Protein AF-A0A2J8A4E9-F1 (afdb_monomer_lite)

Organism: NCBI:txid47790

Radius of gyration: 22.91 Å; chains: 1; bounding box: 46×58×53 Å

Secondary structure (DSSP, 8-state):
---TT--SSSS-S--PPPPHHHHHHHHHHHHHHHHTT-SPPHHHHHHHHHHHHHHHHHHHHHHHHHHHHTT--GGGEEEEEEE-HHHHHT-PPPPS-THHHHHHHHHHH--SSPPP-GGGGTSSS-TTTSS-EEEEEEE---S---------

InterPro domains:
  IPR043519 Nucleotidyltransferase superfamily [G3DSA:3.30.460.10] (41-145)
  IPR043519 Nucleotidyltransferase superfamily [SSF81301] (12-95)
  IPR048840 Poly(A) polymerase, nucleotidyltransferase domain [PF20750] (12-98)

pLDDT: mean 72.86, std 18.85, range [30.84, 98.25]

Foldseek 3Di:
DDDPPVCPPPDDPDDDDDDPVSVVVVVVVVVVCVVVQFADDPVLVVLVVLLVVLVLVVLLVVQLVVCVVVVHHSVQKDKDKDWDDCVVVNRHGHDDDPVQVVLSVVSVVPDDPDDDPVVVCVPPDDPDVVIDMDMDMDGDDPDDDDDDDDDD

Structure (mmCIF, N/CA/C/O backbone):
data_AF-A0A2J8A4E9-F1
#
_entry.id   AF-A0A2J8A4E9-F1
#
loop_
_atom_site.group_PDB
_atom_site.id
_atom_site.type_symbol
_atom_site.label_atom_id
_atom_site.label_alt_id
_atom_site.label_comp_id
_atom_site.label_asym_id
_atom_site.label_entity_id
_atom_site.label_seq_id
_atom_site.pdbx_PDB_ins_code
_atom_site.Cartn_x
_atom_site.Cartn_y
_atom_site.Cartn_z
_atom_site.occupancy
_atom_site.B_iso_or_equiv
_atom_site.auth_seq_id
_atom_site.auth_comp_id
_atom_site.auth_asym_id
_atom_site.auth_atom_id
_atom_site.pdbx_PDB_model_num
ATOM 1 N N . MET A 1 1 ? 20.194 37.200 9.119 1.00 43.19 1 MET A N 1
ATOM 2 C CA . MET A 1 1 ? 19.103 36.856 8.187 1.00 43.19 1 MET A CA 1
ATOM 3 C C . MET A 1 1 ? 19.736 36.050 7.071 1.00 43.19 1 MET A C 1
ATOM 5 O O . MET A 1 1 ? 20.505 36.628 6.317 1.00 43.19 1 MET 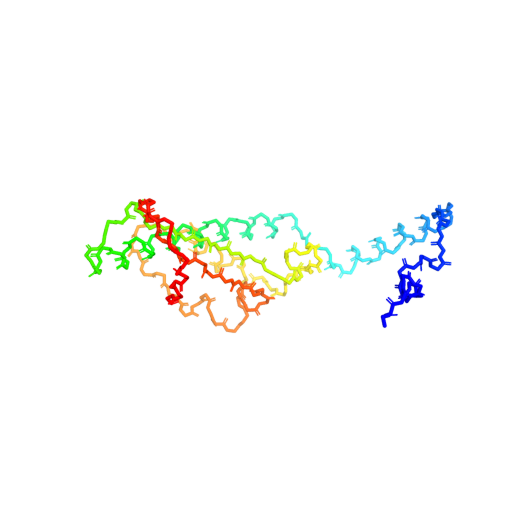A O 1
ATOM 9 N N . ALA A 1 2 ? 19.542 34.730 7.059 1.00 46.81 2 ALA A N 1
ATOM 10 C CA . ALA A 1 2 ? 20.042 33.885 5.976 1.00 46.81 2 ALA A CA 1
ATOM 11 C C . ALA A 1 2 ? 19.300 34.283 4.691 1.00 46.81 2 ALA A C 1
ATOM 13 O O . ALA A 1 2 ? 18.068 34.298 4.674 1.00 46.81 2 ALA A O 1
ATOM 14 N N . GLY A 1 3 ? 20.046 34.741 3.686 1.00 52.41 3 GLY A N 1
ATOM 15 C CA . GLY A 1 3 ? 19.497 35.107 2.384 1.00 52.41 3 GLY A CA 1
ATOM 16 C C . GLY A 1 3 ? 18.996 33.866 1.653 1.00 52.41 3 GLY A C 1
ATOM 17 O O . GLY A 1 3 ? 19.421 32.753 1.946 1.00 52.41 3 GLY A O 1
ATOM 18 N N . ALA A 1 4 ? 18.114 34.061 0.677 1.00 57.19 4 ALA A N 1
ATOM 19 C CA . ALA A 1 4 ? 17.533 33.008 -0.158 1.00 57.19 4 ALA A CA 1
ATOM 20 C C . ALA A 1 4 ? 18.553 32.245 -1.043 1.00 57.19 4 ALA A C 1
ATOM 22 O O . ALA A 1 4 ? 18.145 31.542 -1.957 1.00 57.19 4 ALA A O 1
ATOM 23 N N . ASP A 1 5 ? 19.854 32.362 -0.766 1.00 55.25 5 ASP A N 1
ATOM 24 C CA . ASP A 1 5 ? 20.959 31.757 -1.513 1.00 55.25 5 ASP A CA 1
ATOM 25 C C . ASP A 1 5 ? 21.568 30.520 -0.825 1.00 55.25 5 ASP A C 1
ATOM 27 O O . ASP A 1 5 ? 22.490 29.915 -1.367 1.00 55.25 5 ASP A O 1
ATOM 31 N N . ASP A 1 6 ? 21.002 30.040 0.290 1.00 54.88 6 ASP A N 1
ATOM 32 C CA . ASP A 1 6 ? 21.292 28.695 0.834 1.00 54.88 6 ASP A CA 1
ATOM 33 C C . ASP A 1 6 ? 20.598 27.567 0.018 1.00 54.88 6 ASP A C 1
ATOM 35 O O . ASP A 1 6 ? 20.227 26.511 0.530 1.00 54.88 6 ASP A O 1
ATOM 39 N N . ILE A 1 7 ? 20.430 27.769 -1.297 1.00 58.75 7 ILE A N 1
ATOM 40 C CA . ILE A 1 7 ? 19.836 26.834 -2.275 1.00 58.75 7 ILE A CA 1
ATOM 41 C C . ILE A 1 7 ? 20.956 26.121 -3.060 1.00 58.75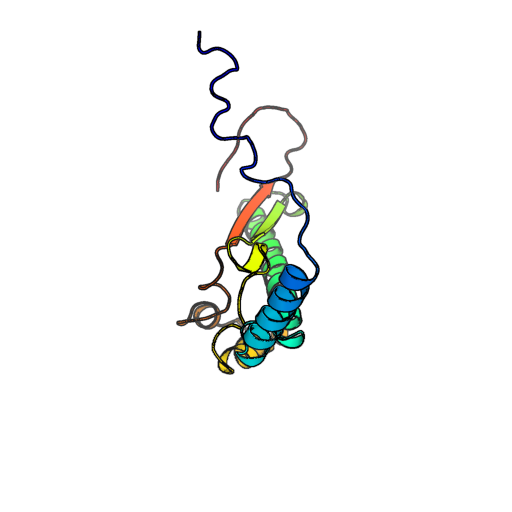 7 ILE A C 1
ATOM 43 O O . ILE A 1 7 ? 20.927 25.981 -4.283 1.00 58.75 7 ILE A O 1
ATOM 47 N N . TYR A 1 8 ? 21.989 25.648 -2.367 1.00 55.72 8 TYR A N 1
ATOM 48 C CA . TYR A 1 8 ? 22.973 24.742 -2.979 1.00 55.72 8 TYR A CA 1
ATOM 49 C C . TYR A 1 8 ? 22.566 23.263 -2.863 1.00 55.72 8 TYR A C 1
ATOM 51 O O . TYR A 1 8 ? 23.144 22.422 -3.540 1.00 55.72 8 TYR A O 1
ATOM 59 N N . LEU A 1 9 ? 21.523 22.951 -2.083 1.00 63.06 9 LEU A N 1
ATOM 60 C CA . LEU A 1 9 ? 21.007 21.589 -1.863 1.00 63.06 9 LEU A CA 1
ATOM 61 C C . LEU A 1 9 ? 19.796 21.200 -2.735 1.00 63.06 9 LEU A C 1
ATOM 63 O O . LEU A 1 9 ? 19.338 20.067 -2.643 1.00 63.06 9 LEU A O 1
ATOM 67 N N . LEU A 1 10 ? 19.263 22.107 -3.565 1.00 74.62 10 LEU A N 1
ATOM 68 C CA . LEU A 1 10 ? 18.001 21.888 -4.300 1.00 74.62 10 LEU A CA 1
ATOM 69 C C . LEU A 1 10 ? 18.113 21.997 -5.829 1.00 74.62 10 LEU A C 1
ATOM 71 O O . LEU A 1 10 ? 17.113 21.795 -6.515 1.00 74.62 10 LEU A O 1
ATOM 75 N N . ARG A 1 11 ? 19.287 22.323 -6.386 1.00 83.06 11 ARG A N 1
ATOM 76 C CA . ARG A 1 11 ? 19.454 22.357 -7.847 1.00 83.06 11 ARG A CA 1
ATOM 77 C C . ARG A 1 11 ? 19.785 20.959 -8.380 1.00 83.06 11 ARG A C 1
ATOM 79 O O . ARG A 1 11 ? 20.675 20.319 -7.818 1.00 83.06 11 ARG A O 1
ATOM 86 N N . PRO A 1 12 ? 19.107 20.482 -9.441 1.00 85.94 12 PRO A N 1
ATOM 87 C CA . PRO A 1 12 ? 19.456 19.219 -10.078 1.00 85.94 12 PRO A CA 1
ATOM 88 C C . PRO A 1 12 ? 20.913 19.232 -10.546 1.00 85.94 12 PRO A C 1
ATOM 90 O O . PRO A 1 12 ? 21.380 20.215 -11.118 1.00 85.94 12 PRO A O 1
ATOM 93 N N . LEU A 1 13 ? 21.632 18.129 -10.327 1.00 87.56 13 LEU A N 1
ATOM 94 C CA . LEU A 1 13 ? 22.984 17.962 -10.868 1.00 87.56 13 LEU A CA 1
ATOM 95 C C . LEU A 1 13 ? 22.960 17.873 -12.403 1.00 87.56 13 LEU A C 1
ATOM 97 O O . LEU A 1 13 ? 23.907 18.284 -13.068 1.00 87.56 13 LEU A O 1
ATOM 101 N N . ASN A 1 14 ? 21.881 17.314 -12.951 1.00 89.00 14 ASN A N 1
ATOM 102 C CA . ASN A 1 14 ? 21.678 17.111 -14.374 1.00 89.00 14 ASN A CA 1
ATOM 103 C C . ASN A 1 14 ? 20.171 17.101 -14.683 1.00 89.00 14 ASN A C 1
ATOM 105 O O . ASN A 1 14 ? 19.401 16.458 -13.972 1.00 89.00 14 ASN A O 1
ATOM 109 N N . GLU A 1 15 ? 19.771 17.807 -15.740 1.00 93.00 15 GLU A N 1
ATOM 110 C CA . GLU A 1 15 ? 18.385 17.902 -16.224 1.00 93.00 15 GLU A CA 1
ATOM 111 C C . GLU A 1 15 ? 18.187 17.217 -17.592 1.00 93.00 15 GLU A C 1
ATOM 113 O O . GLU A 1 15 ? 17.108 17.282 -18.181 1.00 93.00 15 GLU A O 1
ATOM 118 N N . HIS A 1 16 ? 19.219 16.557 -18.128 1.00 96.06 16 HIS A N 1
ATOM 119 C CA . HIS A 1 16 ? 19.130 15.825 -19.386 1.00 96.06 16 HIS A CA 1
ATOM 120 C C . HIS A 1 16 ? 18.167 14.638 -19.278 1.00 96.06 16 HIS A C 1
ATOM 122 O O . HIS A 1 16 ? 18.188 13.863 -18.323 1.00 96.06 16 HIS A O 1
ATOM 128 N N . ALA A 1 17 ? 17.340 14.476 -20.309 1.00 95.75 17 ALA A N 1
ATOM 129 C CA . ALA A 1 17 ? 16.471 13.318 -20.455 1.00 95.75 17 ALA A CA 1
ATOM 130 C C . ALA A 1 17 ? 17.287 12.036 -20.731 1.00 95.75 17 ALA A C 1
ATOM 132 O O . ALA A 1 17 ? 18.362 12.121 -21.334 1.00 95.75 17 ALA A O 1
ATOM 133 N N . PRO A 1 18 ? 16.770 10.847 -20.360 1.00 96.69 18 PRO A N 1
ATOM 134 C CA . PRO A 1 18 ? 17.446 9.581 -20.627 1.00 96.69 18 PRO A CA 1
ATOM 135 C C . PRO A 1 18 ? 17.617 9.342 -22.131 1.00 96.69 18 PRO A C 1
ATOM 137 O O . PRO A 1 18 ? 16.686 9.534 -22.926 1.00 96.69 18 PRO A O 1
ATOM 140 N N . THR A 1 19 ? 18.806 8.883 -22.513 1.00 97.75 19 THR A N 1
ATOM 141 C CA . THR A 1 19 ? 19.164 8.537 -23.890 1.00 97.75 19 THR A CA 1
ATOM 142 C C . THR A 1 19 ? 18.501 7.228 -24.334 1.00 97.75 19 THR A C 1
ATOM 144 O O . THR A 1 19 ? 17.864 6.520 -23.551 1.00 97.75 19 THR A O 1
ATOM 147 N N . ALA A 1 20 ? 18.632 6.883 -25.619 1.00 97.94 20 ALA A N 1
ATOM 148 C CA . ALA A 1 20 ? 18.174 5.585 -26.120 1.00 97.94 20 ALA A CA 1
ATOM 149 C C . ALA A 1 20 ? 18.900 4.413 -25.433 1.00 97.94 20 ALA A C 1
ATOM 151 O O . ALA A 1 20 ? 18.281 3.388 -25.157 1.00 97.94 20 ALA A O 1
ATOM 152 N N . GLU A 1 21 ? 20.179 4.597 -25.106 1.00 98.00 21 GLU A N 1
ATOM 153 C CA . GLU A 1 21 ? 20.994 3.591 -24.431 1.00 98.00 21 GLU A CA 1
ATOM 154 C C . GLU A 1 21 ? 20.592 3.416 -22.960 1.00 98.00 21 GLU A C 1
ATOM 156 O O . GLU A 1 21 ? 20.437 2.288 -22.498 1.00 98.00 21 GLU A O 1
ATOM 161 N N . ASP A 1 22 ? 20.305 4.509 -22.242 1.00 97.75 22 ASP A N 1
ATOM 162 C CA . ASP A 1 22 ? 19.805 4.439 -20.857 1.00 97.75 22 ASP A CA 1
ATOM 163 C C . ASP A 1 22 ? 18.486 3.662 -20.772 1.00 97.75 22 ASP A C 1
ATOM 165 O O . ASP A 1 22 ? 18.263 2.874 -19.849 1.00 97.75 22 ASP A O 1
ATOM 169 N N . LYS A 1 23 ? 17.608 3.855 -21.765 1.00 98.12 23 LYS A N 1
ATOM 170 C CA . LYS A 1 23 ? 16.341 3.121 -21.875 1.00 98.12 23 LYS A CA 1
ATOM 171 C C . LYS A 1 23 ? 16.570 1.636 -22.146 1.00 98.12 23 LYS A C 1
ATOM 173 O O . LYS A 1 23 ? 15.884 0.815 -21.544 1.00 98.12 23 LYS A O 1
ATOM 178 N N . ARG A 1 24 ? 17.538 1.294 -23.007 1.00 98.25 24 ARG A N 1
ATOM 179 C CA . ARG A 1 24 ? 17.930 -0.098 -23.276 1.00 98.25 24 ARG A CA 1
ATOM 180 C C . ARG A 1 24 ? 18.426 -0.781 -21.999 1.00 98.25 24 ARG A C 1
ATOM 182 O O . ARG A 1 24 ? 17.899 -1.825 -21.634 1.00 98.25 24 ARG A O 1
ATOM 189 N N . HIS A 1 25 ? 19.350 -0.153 -21.273 1.00 98.19 25 HIS A N 1
ATOM 190 C CA . HIS A 1 25 ? 19.859 -0.686 -20.006 1.00 98.19 25 HIS A CA 1
ATOM 191 C C . HIS A 1 25 ? 18.781 -0.792 -18.922 1.00 98.19 25 HIS A C 1
ATOM 193 O O . HIS A 1 25 ? 18.780 -1.745 -18.147 1.00 98.19 25 HIS A O 1
ATOM 199 N N . SER A 1 26 ? 17.844 0.158 -18.869 1.00 97.94 26 SER A N 1
ATOM 200 C CA . SER A 1 26 ? 16.722 0.096 -17.925 1.00 97.94 26 SER A CA 1
ATOM 201 C C . SER A 1 26 ? 15.824 -1.117 -18.190 1.00 97.94 26 SER A C 1
ATOM 203 O O . SER A 1 26 ? 15.400 -1.774 -17.243 1.00 97.94 26 SER A O 1
ATOM 205 N N . ALA A 1 27 ? 15.573 -1.444 -19.462 1.00 97.94 27 ALA A N 1
ATOM 206 C CA . ALA A 1 27 ? 14.798 -2.625 -19.835 1.00 97.94 27 ALA A CA 1
ATOM 207 C C . ALA A 1 27 ? 15.530 -3.934 -19.486 1.00 97.94 27 ALA A C 1
ATOM 209 O O . ALA A 1 27 ? 14.917 -4.852 -18.950 1.00 97.94 27 ALA A O 1
ATOM 210 N N . GLU A 1 28 ? 16.844 -4.001 -19.721 1.00 98.12 28 GLU A N 1
ATOM 211 C CA . GLU A 1 28 ? 17.672 -5.161 -19.349 1.00 98.12 28 GLU A CA 1
ATOM 212 C C . GLU A 1 28 ? 17.708 -5.378 -17.834 1.00 98.12 28 GLU A C 1
ATOM 214 O O . GLU A 1 28 ? 17.597 -6.508 -17.359 1.00 98.12 28 GLU A O 1
ATOM 219 N N . LEU A 1 29 ? 17.805 -4.295 -17.057 1.00 97.62 29 LEU A N 1
ATOM 220 C CA . LEU A 1 29 ? 17.704 -4.367 -15.604 1.00 97.62 29 LEU A CA 1
ATOM 221 C C . LEU A 1 29 ? 16.345 -4.929 -15.173 1.00 97.62 29 LEU A C 1
ATOM 223 O O . LEU A 1 29 ? 16.298 -5.811 -14.319 1.00 97.62 29 LEU A O 1
ATOM 227 N N . GLU A 1 30 ? 15.247 -4.444 -15.756 1.00 95.94 30 GLU A N 1
ATOM 228 C CA . GLU A 1 30 ? 13.907 -4.946 -15.442 1.00 95.94 30 GLU A CA 1
ATOM 229 C C . GLU A 1 30 ? 13.777 -6.449 -15.736 1.00 95.94 30 GLU A C 1
ATOM 231 O O . GLU A 1 30 ? 13.237 -7.189 -14.912 1.00 95.94 30 GLU A O 1
ATOM 236 N N . GLU A 1 31 ? 14.320 -6.919 -16.861 1.00 96.81 31 GLU A N 1
ATOM 237 C CA . GLU A 1 31 ? 14.335 -8.341 -17.216 1.00 96.81 31 GLU A CA 1
ATOM 238 C C . GLU A 1 31 ? 15.082 -9.179 -16.170 1.00 96.81 31 GLU A C 1
ATOM 240 O O . GLU A 1 31 ? 14.554 -10.185 -15.692 1.00 96.81 31 GLU A O 1
ATOM 245 N N . VAL A 1 32 ? 16.263 -8.729 -15.735 1.00 96.81 32 VAL A N 1
ATOM 246 C CA . VAL A 1 32 ? 17.036 -9.401 -14.680 1.00 96.81 32 VAL A CA 1
ATOM 247 C C . VAL A 1 32 ? 16.262 -9.431 -13.361 1.00 96.81 32 VAL A C 1
ATOM 249 O O . VAL A 1 32 ? 16.202 -10.473 -12.711 1.00 96.81 32 VAL A O 1
ATOM 252 N N . LEU A 1 33 ? 15.643 -8.320 -12.955 1.00 93.25 33 LEU A N 1
ATOM 253 C CA . LEU A 1 33 ? 14.863 -8.252 -11.715 1.00 93.25 33 LEU A CA 1
ATOM 254 C C . LEU A 1 33 ? 13.657 -9.206 -11.745 1.00 93.25 33 LEU A C 1
ATOM 256 O O . LEU A 1 33 ? 13.363 -9.857 -10.742 1.00 93.25 33 LEU A O 1
ATOM 260 N N . ARG A 1 34 ? 12.981 -9.332 -12.895 1.00 90.62 34 ARG A N 1
ATOM 261 C CA . ARG A 1 34 ? 11.890 -10.302 -13.090 1.00 90.62 34 ARG A CA 1
ATOM 262 C C . ARG A 1 34 ? 12.391 -11.740 -13.066 1.00 90.62 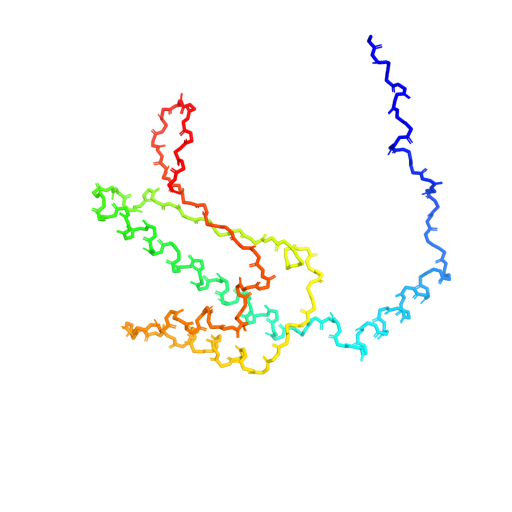34 ARG A C 1
ATOM 264 O O . ARG A 1 34 ? 11.773 -12.567 -12.410 1.00 90.62 34 ARG A O 1
ATOM 271 N N . ALA A 1 35 ? 13.518 -12.025 -13.715 1.00 92.56 35 ALA A N 1
ATOM 272 C CA . ALA A 1 35 ? 14.120 -13.358 -13.730 1.00 92.56 35 ALA A CA 1
ATOM 273 C C . ALA A 1 35 ? 14.603 -13.831 -12.345 1.00 92.56 35 ALA A C 1
ATOM 275 O O . ALA A 1 35 ? 14.770 -15.028 -12.136 1.00 92.56 35 ALA A O 1
ATOM 276 N N . ASN A 1 36 ? 14.831 -12.904 -11.409 1.00 90.62 36 ASN A N 1
ATOM 277 C CA . ASN A 1 36 ? 15.203 -13.192 -10.021 1.00 90.62 36 ASN A CA 1
ATOM 278 C C . ASN A 1 36 ? 14.003 -13.168 -9.054 1.00 90.62 36 ASN A C 1
ATOM 280 O O . ASN A 1 36 ? 14.212 -13.081 -7.845 1.00 90.62 36 ASN A O 1
ATOM 284 N N . ASP A 1 37 ? 12.765 -13.200 -9.564 1.00 86.38 37 ASP A N 1
ATOM 285 C CA . ASP A 1 37 ? 11.536 -13.190 -8.761 1.00 86.38 37 ASP A CA 1
ATOM 286 C C . ASP A 1 37 ? 11.501 -12.040 -7.736 1.00 86.38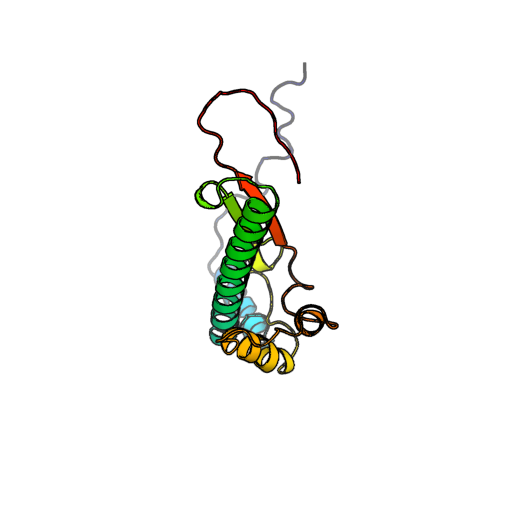 37 ASP A C 1
ATOM 288 O O . ASP A 1 37 ? 11.097 -12.210 -6.591 1.00 86.38 37 ASP A O 1
ATOM 292 N N . LEU A 1 38 ? 11.955 -10.842 -8.123 1.00 86.75 38 LEU A N 1
ATOM 293 C CA . LEU A 1 38 ? 11.919 -9.664 -7.241 1.00 86.75 38 LEU A CA 1
ATOM 294 C C . LEU A 1 38 ? 10.625 -8.858 -7.369 1.00 86.75 38 LEU A C 1
ATOM 296 O O . LEU A 1 38 ? 10.350 -8.002 -6.530 1.00 86.75 38 LEU A O 1
ATOM 300 N N . TYR A 1 39 ? 9.822 -9.144 -8.392 1.00 86.62 39 TYR A N 1
ATOM 301 C CA . TYR A 1 39 ? 8.481 -8.597 -8.534 1.00 86.62 39 TYR A CA 1
ATOM 302 C C . TYR A 1 39 ? 7.464 -9.564 -7.963 1.00 86.62 39 TYR A C 1
ATOM 304 O O . TYR A 1 39 ? 7.512 -10.767 -8.202 1.00 86.62 39 TYR A O 1
ATOM 312 N N . GLU A 1 40 ? 6.512 -9.013 -7.230 1.00 84.31 40 GLU A N 1
ATOM 313 C CA . GLU A 1 40 ? 5.394 -9.795 -6.752 1.00 84.31 40 GLU A CA 1
ATOM 314 C C . GLU A 1 40 ? 4.507 -10.303 -7.903 1.00 84.31 40 GLU A C 1
ATOM 316 O O . GLU A 1 40 ? 4.288 -9.603 -8.897 1.00 84.31 40 GLU A O 1
ATOM 321 N N . SER A 1 41 ? 3.956 -11.510 -7.739 1.00 84.44 41 SER A N 1
ATOM 322 C CA . SER A 1 41 ? 2.894 -12.028 -8.597 1.00 84.44 41 SER A CA 1
ATOM 323 C C . SER A 1 41 ? 1.571 -11.263 -8.413 1.00 84.44 41 SER A C 1
ATOM 325 O O . SER A 1 41 ? 1.280 -10.706 -7.353 1.00 84.44 41 SER A O 1
ATOM 327 N N . LEU A 1 42 ? 0.728 -11.260 -9.451 1.00 85.00 42 LEU A N 1
ATOM 328 C CA . LEU A 1 42 ? -0.606 -10.656 -9.371 1.00 85.00 42 LEU A CA 1
ATOM 329 C C . LEU A 1 42 ? -1.489 -11.355 -8.325 1.00 85.00 42 LEU A C 1
ATOM 331 O O . LEU A 1 42 ? -2.222 -10.687 -7.601 1.00 85.00 42 LEU A O 1
ATOM 335 N N . ASP A 1 43 ? -1.401 -12.680 -8.225 1.00 82.50 43 ASP A N 1
ATOM 336 C CA . ASP A 1 43 ? -2.213 -13.463 -7.291 1.00 82.50 43 ASP A CA 1
ATOM 337 C C . ASP A 1 43 ? -1.870 -13.130 -5.834 1.00 82.50 43 ASP A C 1
ATOM 339 O O . ASP A 1 43 ? -2.771 -12.922 -5.018 1.00 82.50 43 ASP A O 1
ATOM 343 N N . ASP A 1 44 ? -0.580 -12.997 -5.512 1.00 78.50 44 ASP A N 1
ATOM 344 C CA . ASP A 1 44 ? -0.144 -12.592 -4.172 1.00 78.50 44 ASP A CA 1
ATOM 345 C C . ASP A 1 44 ? -0.557 -11.143 -3.860 1.00 78.50 44 ASP A C 1
ATOM 347 O O . ASP A 1 44 ? -0.965 -10.836 -2.731 1.00 78.50 44 ASP A O 1
ATOM 351 N N . ALA A 1 45 ? -0.522 -10.259 -4.866 1.00 82.00 45 ALA A N 1
ATOM 352 C CA . ALA A 1 45 ? -0.968 -8.880 -4.722 1.00 82.00 45 ALA A CA 1
ATOM 353 C C . ALA A 1 45 ? -2.466 -8.809 -4.384 1.00 82.00 45 ALA A C 1
ATOM 355 O O . ALA A 1 45 ? -2.838 -8.151 -3.408 1.00 82.00 45 ALA A O 1
ATOM 356 N N . LEU A 1 46 ? -3.303 -9.543 -5.126 1.00 84.31 46 LEU A N 1
ATOM 357 C CA . LEU A 1 46 ? -4.749 -9.628 -4.899 1.00 84.31 46 LEU A CA 1
ATOM 358 C C . LEU A 1 46 ? -5.078 -10.252 -3.539 1.00 84.31 46 LEU A C 1
ATOM 360 O O . LEU A 1 46 ? -5.860 -9.691 -2.771 1.00 84.31 46 LEU A O 1
ATOM 364 N N . LEU A 1 47 ? -4.427 -11.367 -3.193 1.00 79.94 47 LEU A N 1
ATOM 365 C CA . LEU A 1 47 ? -4.605 -12.019 -1.896 1.00 79.94 47 LEU A CA 1
ATOM 366 C C . LEU A 1 47 ? -4.333 -11.051 -0.743 1.00 79.94 47 LEU A C 1
ATOM 368 O O . LEU A 1 47 ? -5.026 -11.052 0.278 1.00 79.94 47 LEU A O 1
ATOM 372 N N . ARG A 1 48 ? -3.311 -10.210 -0.891 1.00 79.25 48 ARG A N 1
ATOM 373 C CA . ARG A 1 48 ? -2.978 -9.219 0.122 1.00 79.25 48 ARG A CA 1
ATOM 374 C C . ARG A 1 48 ? -4.033 -8.128 0.242 1.00 79.25 48 ARG A C 1
ATOM 376 O O . ARG A 1 48 ? -4.356 -7.731 1.363 1.00 79.25 48 ARG A O 1
ATOM 383 N N . GLU A 1 49 ? -4.534 -7.623 -0.879 1.00 83.88 49 GLU A N 1
ATOM 384 C CA . GLU A 1 49 ? -5.608 -6.629 -0.880 1.00 83.88 49 GLU A CA 1
ATOM 385 C C . GLU A 1 49 ? -6.854 -7.171 -0.173 1.00 83.88 49 GLU A C 1
ATOM 387 O O . GLU A 1 49 ? -7.414 -6.489 0.690 1.00 83.88 49 GLU A O 1
ATOM 392 N N . ASP A 1 50 ? -7.206 -8.431 -0.428 1.00 82.38 50 ASP A N 1
ATOM 393 C CA . ASP A 1 50 ? -8.309 -9.118 0.244 1.00 82.38 50 ASP A CA 1
ATOM 394 C C . ASP A 1 50 ? -8.090 -9.222 1.762 1.00 82.38 50 ASP A C 1
ATOM 396 O O . ASP A 1 50 ? -8.973 -8.888 2.564 1.00 82.38 50 ASP A O 1
ATOM 400 N N . VAL A 1 51 ? -6.890 -9.630 2.190 1.00 80.12 51 VAL A N 1
ATOM 401 C CA . VAL A 1 51 ? -6.532 -9.723 3.616 1.00 80.12 51 VAL A CA 1
ATOM 402 C C . VAL A 1 51 ? -6.578 -8.354 4.296 1.00 80.12 51 VAL A C 1
ATOM 404 O O . VAL A 1 51 ? -7.094 -8.240 5.411 1.00 80.12 51 VAL A O 1
ATOM 407 N N . LEU A 1 52 ? -6.083 -7.300 3.642 1.00 82.50 52 LEU A N 1
ATOM 408 C CA . LEU A 1 52 ? -6.157 -5.931 4.157 1.00 82.50 52 LEU A CA 1
ATOM 409 C C . LEU A 1 52 ? -7.599 -5.428 4.249 1.00 82.50 52 LEU A C 1
ATOM 411 O O . LEU A 1 52 ? -7.947 -4.772 5.234 1.00 82.50 52 LEU A O 1
ATOM 415 N N . GLY A 1 53 ? -8.444 -5.758 3.272 1.00 84.25 53 GLY A N 1
ATOM 416 C CA . GLY A 1 53 ? -9.869 -5.436 3.289 1.00 84.25 53 GLY A CA 1
ATOM 417 C C . GLY A 1 53 ? -10.586 -6.074 4.479 1.00 84.25 53 GLY A C 1
ATOM 418 O O . GLY A 1 53 ? -11.303 -5.397 5.222 1.00 84.25 53 GLY A O 1
ATOM 419 N N . LEU A 1 54 ? -10.331 -7.357 4.730 1.00 82.50 54 LEU A N 1
ATOM 420 C CA . LEU A 1 54 ? -10.869 -8.060 5.895 1.00 82.50 54 LEU A CA 1
ATOM 421 C C . LEU A 1 54 ? -10.326 -7.515 7.219 1.00 82.50 54 LEU A C 1
ATOM 423 O O . LEU A 1 54 ? -11.086 -7.310 8.170 1.00 82.50 54 LEU A O 1
ATOM 427 N N . PHE A 1 55 ? -9.025 -7.233 7.293 1.00 83.12 55 PHE A N 1
ATOM 428 C CA . PHE A 1 55 ? -8.424 -6.615 8.472 1.00 83.12 55 PHE A CA 1
ATOM 429 C C . PHE A 1 55 ? -9.050 -5.246 8.763 1.00 83.12 55 PHE A C 1
ATOM 431 O O . PHE A 1 55 ? -9.388 -4.943 9.907 1.00 83.12 55 PHE A O 1
ATOM 438 N N . TYR A 1 56 ? -9.298 -4.444 7.729 1.00 85.38 56 TYR A N 1
ATOM 439 C CA . TYR A 1 56 ? -10.006 -3.178 7.863 1.00 85.38 56 TYR A CA 1
ATOM 440 C C . TYR A 1 56 ? -11.417 -3.370 8.443 1.00 85.38 56 TYR A C 1
ATOM 442 O O . TYR A 1 56 ? -11.779 -2.705 9.416 1.00 85.38 56 TYR A O 1
ATOM 450 N N . GLN A 1 57 ? -12.202 -4.319 7.923 1.00 85.12 57 GLN A N 1
ATOM 451 C CA . GLN A 1 57 ? -13.539 -4.629 8.454 1.00 85.12 57 GLN A CA 1
ATOM 452 C C . GLN A 1 57 ? -13.510 -5.085 9.919 1.00 85.12 57 GLN A C 1
ATOM 454 O O . GLN A 1 57 ? -14.368 -4.695 10.723 1.00 85.12 57 GLN A O 1
ATOM 459 N N . LEU A 1 58 ? -12.512 -5.887 10.285 1.00 85.00 58 LEU A N 1
ATOM 460 C CA . LEU A 1 58 ? -12.299 -6.328 11.655 1.00 85.00 58 LEU A CA 1
ATOM 461 C C . LEU A 1 58 ? -12.034 -5.139 12.583 1.00 85.00 58 LEU A C 1
ATOM 463 O O . LEU A 1 58 ? -12.684 -5.012 13.621 1.00 85.00 58 LEU A O 1
ATOM 467 N N . VAL A 1 59 ? -11.113 -4.253 12.203 1.00 84.62 59 VAL A N 1
ATOM 468 C CA . VAL A 1 59 ? -10.766 -3.059 12.982 1.00 84.62 59 VAL A CA 1
ATOM 469 C C . VAL A 1 59 ? -11.987 -2.147 13.154 1.00 84.62 59 VAL A C 1
ATOM 471 O O . VAL A 1 59 ? -12.229 -1.635 14.250 1.00 84.62 59 VAL A O 1
ATOM 474 N N . GLN A 1 60 ? -12.817 -2.012 12.116 1.00 84.88 60 GLN A N 1
ATOM 475 C CA . GLN A 1 60 ? -14.077 -1.265 12.181 1.00 84.88 60 GLN A CA 1
ATOM 476 C C . GLN A 1 60 ? -15.085 -1.900 13.152 1.00 84.88 60 GLN A C 1
ATOM 478 O O . GLN A 1 60 ? -15.711 -1.211 13.961 1.00 84.88 60 GLN A O 1
ATOM 483 N N . THR A 1 61 ? -15.226 -3.225 13.124 1.00 86.62 61 THR A N 1
ATOM 484 C CA . THR A 1 61 ? -16.080 -3.953 14.076 1.00 86.62 61 THR A CA 1
ATOM 485 C C . THR A 1 61 ? -15.574 -3.794 15.507 1.00 86.62 61 THR A C 1
ATOM 487 O O . THR A 1 61 ? -16.354 -3.521 16.426 1.00 86.62 61 THR A O 1
ATOM 490 N N . TRP A 1 62 ? -14.262 -3.910 15.697 1.00 86.31 62 TRP A N 1
ATOM 491 C CA . TRP A 1 62 ? -13.614 -3.766 16.991 1.00 86.31 62 TRP A CA 1
ATOM 492 C C . TRP A 1 62 ? -13.825 -2.367 17.582 1.00 86.31 62 TRP A C 1
ATOM 494 O O . TRP A 1 62 ? -14.308 -2.266 18.713 1.00 86.31 62 TRP A O 1
ATOM 504 N N . VAL A 1 63 ? -13.573 -1.287 16.826 1.00 85.56 63 VAL A N 1
ATOM 505 C CA . VAL A 1 63 ? -13.741 0.087 17.339 1.00 85.56 63 VAL A CA 1
ATOM 506 C C . VAL A 1 63 ? -15.198 0.379 17.718 1.00 85.56 63 VAL A C 1
ATOM 508 O O . VAL A 1 63 ? -15.459 0.984 18.763 1.00 85.56 63 VAL A O 1
ATOM 511 N N . LYS A 1 64 ? -16.166 -0.125 16.935 1.00 86.56 64 LYS A N 1
ATOM 512 C CA . LYS A 1 64 ? -17.597 -0.041 17.267 1.00 86.56 64 LYS A CA 1
ATOM 513 C C . LYS A 1 64 ? -17.916 -0.803 18.555 1.00 86.56 64 LYS A C 1
ATOM 515 O O . LYS A 1 64 ? -18.621 -0.279 19.417 1.00 86.56 64 LYS A O 1
ATOM 520 N N . GLY A 1 65 ? -17.371 -2.010 18.718 1.00 84.94 65 GLY A N 1
ATOM 521 C CA . GLY A 1 65 ? -17.519 -2.818 19.931 1.00 84.94 65 GLY A CA 1
ATOM 522 C C . GLY A 1 65 ? -16.961 -2.129 21.180 1.00 84.94 65 GLY A C 1
ATOM 523 O O . GLY A 1 65 ? -17.627 -2.099 22.216 1.00 84.94 65 GLY A O 1
ATOM 524 N N . VAL A 1 66 ? -15.781 -1.512 21.076 1.00 86.94 66 VAL A N 1
ATOM 525 C CA . VAL A 1 66 ? -15.178 -0.716 22.158 1.00 86.94 66 VAL A CA 1
ATOM 526 C C . VAL A 1 66 ? -16.052 0.493 22.505 1.00 86.94 66 VAL A C 1
ATOM 528 O O . VAL A 1 66 ? -16.289 0.746 23.686 1.00 86.94 66 VAL A O 1
ATOM 531 N N . CYS A 1 67 ? -16.590 1.206 21.510 1.00 87.38 67 CYS A N 1
ATOM 532 C CA . CYS A 1 67 ? -17.481 2.347 21.747 1.00 87.38 67 CYS A CA 1
ATOM 533 C C . CYS A 1 67 ? -18.759 1.942 22.490 1.00 87.38 67 CYS A C 1
ATOM 535 O O . CYS A 1 67 ? -19.097 2.587 23.481 1.00 87.38 67 CYS A O 1
ATOM 537 N N . ARG A 1 68 ? -19.407 0.835 22.093 1.00 87.25 68 ARG A N 1
ATOM 538 C CA . ARG A 1 68 ? -20.592 0.300 22.792 1.00 87.25 68 ARG A CA 1
ATOM 539 C C . ARG A 1 68 ? -20.291 -0.021 24.253 1.00 87.25 68 ARG A C 1
ATOM 541 O O . ARG A 1 68 ? -21.043 0.387 25.131 1.00 87.25 68 ARG A O 1
ATOM 548 N N . LYS A 1 69 ? -19.168 -0.699 24.525 1.00 87.94 69 LYS A N 1
ATOM 549 C CA . LYS A 1 69 ? -18.742 -1.040 25.895 1.00 87.94 69 LYS A CA 1
ATOM 550 C C . LYS A 1 69 ? -18.477 0.194 26.759 1.00 87.94 69 LYS A C 1
ATOM 552 O O . LYS A 1 69 ? -18.712 0.149 27.959 1.00 87.94 69 LYS A O 1
ATOM 557 N N . LYS A 1 70 ? -18.008 1.288 26.155 1.00 87.19 70 LYS A N 1
ATOM 558 C CA . LYS A 1 70 ? -17.786 2.573 26.834 1.00 87.19 70 LYS A CA 1
ATOM 559 C C . LYS A 1 70 ? -19.040 3.465 26.895 1.00 87.19 70 LYS A C 1
ATOM 561 O O . LYS A 1 70 ? -18.937 4.596 27.354 1.00 87.19 70 LYS A O 1
ATOM 566 N N . GLY A 1 71 ? -20.202 2.990 26.434 1.00 88.31 71 GLY A N 1
ATOM 567 C CA . GLY A 1 71 ? -21.458 3.754 26.445 1.00 88.31 71 GLY A CA 1
ATOM 568 C C . GLY A 1 71 ? -21.545 4.854 25.380 1.00 88.31 71 GLY A C 1
ATOM 569 O O . GLY A 1 71 ? -22.384 5.745 25.480 1.00 88.31 71 GLY A O 1
ATOM 570 N N . PHE A 1 72 ? -20.685 4.820 24.361 1.00 86.25 72 PHE A N 1
ATOM 571 C CA . PHE A 1 72 ? -20.698 5.779 23.258 1.00 86.25 72 PHE A CA 1
ATOM 572 C C . PHE A 1 72 ? -21.511 5.264 22.065 1.00 86.25 72 PHE A C 1
ATOM 574 O O . PHE A 1 72 ? -21.600 4.057 21.829 1.00 86.25 72 PHE A O 1
ATOM 581 N N . ASN A 1 73 ? -22.051 6.191 21.265 1.00 88.94 73 ASN A N 1
ATOM 582 C CA . ASN A 1 73 ? -22.707 5.853 20.006 1.00 88.94 73 ASN A CA 1
ATOM 583 C C . ASN A 1 73 ? -21.701 5.212 19.036 1.00 88.94 73 ASN A C 1
ATOM 585 O O . ASN A 1 73 ? -20.733 5.841 18.604 1.00 88.94 73 ASN A O 1
ATOM 589 N N . ALA A 1 74 ? -21.940 3.948 18.695 1.00 88.31 74 ALA A N 1
ATOM 590 C CA . ALA A 1 74 ? -21.076 3.176 17.810 1.00 88.31 74 ALA A CA 1
ATOM 591 C C . ALA A 1 74 ? -21.052 3.728 16.380 1.00 88.31 74 ALA A C 1
ATOM 593 O O . ALA A 1 74 ? -20.061 3.551 15.676 1.00 88.31 74 ALA A O 1
ATOM 594 N N . GLU A 1 75 ? -22.116 4.409 15.951 1.00 88.81 75 GLU A N 1
ATOM 595 C CA . GLU A 1 75 ? -22.200 4.954 14.595 1.00 88.81 75 GLU A CA 1
ATOM 596 C C . GLU A 1 75 ? -21.338 6.202 14.391 1.00 88.81 75 GLU A C 1
ATOM 598 O O . GLU A 1 75 ? -21.045 6.554 13.248 1.00 88.81 75 GLU A O 1
ATOM 603 N N . ASP A 1 76 ? -20.837 6.803 15.472 1.00 87.00 76 ASP A N 1
ATOM 604 C CA . ASP A 1 76 ? -19.871 7.905 15.417 1.00 87.00 76 ASP A CA 1
ATOM 605 C C . ASP A 1 76 ? -18.421 7.403 15.411 1.00 87.00 76 ASP A C 1
ATOM 607 O O . ASP A 1 76 ? -17.496 8.179 15.167 1.00 87.00 76 ASP A O 1
ATOM 611 N N . ALA A 1 77 ? -18.203 6.110 15.670 1.00 88.19 77 ALA A N 1
ATOM 612 C CA . ALA A 1 77 ? -16.881 5.503 15.674 1.00 88.19 77 ALA A CA 1
ATOM 613 C C . ALA A 1 77 ? -16.368 5.310 14.243 1.00 88.19 77 ALA A C 1
ATOM 615 O O . ALA A 1 77 ? -17.074 4.805 13.363 1.00 88.19 77 ALA A O 1
ATOM 616 N N . ARG A 1 78 ? -15.117 5.691 14.008 1.00 86.75 78 ARG A N 1
ATOM 617 C CA . ARG A 1 78 ? -14.403 5.468 12.753 1.00 86.75 78 ARG A CA 1
ATOM 618 C C . ARG A 1 78 ? -13.024 4.920 13.076 1.00 86.75 78 ARG A C 1
ATOM 620 O O . ARG A 1 78 ? -12.368 5.402 13.993 1.00 86.75 78 ARG A O 1
ATOM 627 N N . ALA A 1 79 ? -12.568 3.948 12.308 1.00 87.50 79 ALA A N 1
ATOM 628 C CA . ALA A 1 79 ? -11.177 3.551 12.283 1.00 87.50 79 ALA A CA 1
ATOM 629 C C . ALA A 1 79 ? -10.651 3.568 10.849 1.00 87.50 79 ALA A C 1
ATOM 631 O O . ALA A 1 79 ? -11.366 3.276 9.888 1.00 87.50 79 ALA A O 1
ATOM 632 N N . HIS A 1 80 ? -9.384 3.938 10.728 1.00 87.31 80 HIS A N 1
ATOM 633 C CA . HIS A 1 80 ? -8.637 3.924 9.483 1.00 87.31 80 HIS A CA 1
ATOM 634 C C . HIS A 1 80 ? -7.378 3.098 9.690 1.00 87.31 80 HIS A C 1
ATOM 636 O O . HIS A 1 80 ? -6.682 3.255 10.694 1.00 87.31 80 HIS A O 1
ATOM 642 N N . VAL A 1 81 ? -7.111 2.211 8.738 1.00 85.31 81 VAL A N 1
ATOM 643 C CA . VAL A 1 81 ? -5.880 1.431 8.681 1.00 85.31 81 VAL A CA 1
ATOM 644 C C . VAL A 1 81 ? -5.003 2.063 7.615 1.00 85.31 81 VAL A C 1
ATOM 646 O O . VAL A 1 81 ? -5.440 2.240 6.479 1.00 85.31 81 VAL A O 1
ATOM 649 N N . TYR A 1 82 ? -3.774 2.398 7.984 1.00 84.38 82 TYR A N 1
ATOM 650 C CA . TYR A 1 82 ? -2.793 2.946 7.059 1.00 84.38 82 TYR A CA 1
ATOM 651 C C . TYR A 1 82 ? -1.602 2.006 6.953 1.00 84.38 82 TYR A C 1
ATOM 653 O O . TYR A 1 82 ? -1.160 1.434 7.948 1.00 84.38 82 TYR A O 1
ATOM 661 N N . THR A 1 83 ? -1.084 1.870 5.737 1.00 82.69 83 THR A N 1
ATOM 662 C CA . THR A 1 83 ? 0.077 1.032 5.423 1.00 82.69 83 THR A CA 1
ATOM 663 C C . THR A 1 83 ? 1.283 1.903 5.090 1.00 82.69 83 THR A C 1
ATOM 665 O O . THR A 1 83 ? 1.119 2.954 4.466 1.00 82.69 83 THR A O 1
ATOM 668 N N . PHE A 1 84 ? 2.478 1.458 5.487 1.00 79.19 84 PHE A N 1
ATOM 669 C CA . PHE A 1 84 ? 3.755 2.165 5.315 1.00 79.19 84 PHE A CA 1
ATOM 670 C C . PHE A 1 84 ? 4.836 1.261 4.723 1.00 79.19 84 PHE A C 1
ATOM 672 O O . PHE A 1 84 ? 4.622 0.073 4.482 1.00 79.19 84 PHE A O 1
ATOM 679 N N . GLY A 1 85 ? 6.016 1.846 4.512 1.00 81.19 85 GLY A N 1
ATOM 680 C CA . GLY A 1 85 ? 7.210 1.127 4.087 1.00 81.19 85 GLY A CA 1
ATOM 681 C C . GLY A 1 85 ? 7.144 0.676 2.632 1.00 81.19 85 GLY A C 1
ATOM 682 O O . GLY A 1 85 ? 6.401 1.240 1.825 1.00 81.19 85 GLY A O 1
ATOM 683 N N . SER A 1 86 ? 7.934 -0.349 2.316 1.00 81.31 86 SER A N 1
ATOM 684 C CA . SER A 1 86 ? 8.076 -0.917 0.970 1.00 81.31 86 SER A CA 1
ATOM 685 C C . SER A 1 86 ? 6.733 -1.242 0.320 1.00 81.31 86 SER A C 1
ATOM 687 O O . SER A 1 86 ? 6.554 -0.948 -0.858 1.00 81.31 86 SER A O 1
ATOM 689 N N . TYR A 1 87 ? 5.768 -1.742 1.098 1.00 82.94 87 TYR A N 1
ATOM 690 C CA . TYR A 1 87 ? 4.435 -2.052 0.593 1.00 82.94 87 TYR A CA 1
ATOM 691 C C . TYR A 1 87 ? 3.665 -0.828 0.104 1.00 82.94 87 TYR A C 1
ATOM 693 O O . TYR A 1 87 ? 3.128 -0.825 -0.999 1.00 82.94 87 TYR A O 1
ATOM 701 N N . ARG A 1 88 ? 3.646 0.257 0.886 1.00 84.38 88 ARG A N 1
ATOM 702 C CA . ARG A 1 88 ? 2.988 1.504 0.464 1.00 84.38 88 ARG A CA 1
ATOM 703 C C . ARG A 1 88 ? 3.691 2.157 -0.730 1.00 84.38 88 ARG A C 1
ATOM 705 O O . ARG A 1 88 ? 3.039 2.866 -1.489 1.00 84.38 88 ARG A O 1
ATOM 712 N N . LEU A 1 89 ? 4.995 1.936 -0.872 1.00 86.12 89 LEU A N 1
ATOM 713 C CA . LEU A 1 89 ? 5.803 2.449 -1.978 1.00 86.12 89 LEU A CA 1
ATOM 714 C C . LEU A 1 89 ? 5.764 1.554 -3.229 1.00 86.12 89 LEU A C 1
ATOM 716 O O . LEU A 1 89 ? 6.273 1.970 -4.263 1.00 86.12 89 LEU A O 1
ATOM 720 N N . GLY A 1 90 ? 5.175 0.355 -3.152 1.00 84.19 90 GLY A N 1
ATOM 721 C CA . GLY A 1 90 ? 5.114 -0.589 -4.273 1.00 84.19 90 GLY A CA 1
ATOM 722 C C . GLY A 1 90 ? 6.468 -1.193 -4.658 1.00 84.19 90 GLY A C 1
ATOM 723 O O . GLY A 1 90 ? 6.644 -1.616 -5.794 1.00 84.19 90 GLY A O 1
ATOM 724 N N . VAL A 1 91 ? 7.430 -1.205 -3.729 1.00 85.81 91 VAL A N 1
ATOM 725 C CA . VAL A 1 91 ? 8.789 -1.753 -3.929 1.00 85.81 91 VAL A CA 1
ATOM 726 C C . VAL A 1 91 ? 9.044 -2.984 -3.057 1.00 85.81 91 VAL A C 1
ATOM 728 O O . VAL A 1 91 ? 10.187 -3.355 -2.795 1.00 85.81 91 VAL A O 1
ATOM 731 N N . HIS A 1 92 ? 7.984 -3.590 -2.521 1.00 80.81 92 HIS A N 1
ATOM 732 C CA . HIS A 1 92 ? 8.080 -4.860 -1.816 1.00 80.81 92 HIS A CA 1
ATOM 733 C C . HIS A 1 92 ? 8.275 -5.994 -2.826 1.00 80.81 92 HIS A C 1
ATOM 735 O O . HIS A 1 92 ? 7.591 -6.057 -3.844 1.00 80.81 92 HIS A O 1
ATOM 741 N N . GLY A 1 93 ? 9.209 -6.895 -2.529 1.00 75.81 93 GLY A N 1
ATOM 742 C CA . GLY A 1 93 ? 9.337 -8.140 -3.277 1.00 75.81 93 GLY A CA 1
ATOM 743 C C . GLY A 1 93 ? 8.231 -9.132 -2.912 1.00 75.81 93 GLY A C 1
ATOM 744 O O . GLY A 1 93 ? 7.463 -8.894 -1.966 1.00 75.81 93 GLY A O 1
ATOM 745 N N . PRO A 1 94 ? 8.154 -10.270 -3.616 1.00 73.75 94 PRO A N 1
ATOM 746 C CA . PRO A 1 94 ? 7.335 -11.374 -3.159 1.00 73.75 94 PRO A CA 1
ATOM 747 C C . PRO A 1 94 ? 7.805 -11.764 -1.762 1.00 73.75 94 PRO A C 1
ATOM 749 O O . PRO A 1 94 ? 8.996 -11.918 -1.486 1.00 73.75 94 PRO A O 1
ATOM 752 N N . GLY A 1 95 ? 6.868 -11.871 -0.829 1.00 64.00 95 GLY A N 1
ATOM 753 C CA . GLY A 1 95 ? 7.235 -12.353 0.488 1.00 64.00 95 GLY A CA 1
ATOM 754 C C . GLY A 1 95 ? 7.720 -13.812 0.391 1.00 64.00 95 GLY A C 1
ATOM 755 O O . GLY A 1 95 ? 7.120 -14.622 -0.308 1.00 64.00 95 GLY A O 1
ATOM 756 N N . GLU A 1 96 ? 8.679 -14.236 1.219 1.00 51.88 96 GLU A N 1
ATOM 757 C CA . GLU A 1 96 ? 8.987 -15.660 1.490 1.00 51.88 96 GLU A CA 1
ATOM 758 C C . GLU A 1 96 ? 7.816 -16.547 2.009 1.00 51.88 96 GLU A C 1
ATOM 760 O O . GLU A 1 96 ? 7.408 -16.418 3.161 1.00 51.88 96 GLU A O 1
ATOM 765 N N . SER A 1 97 ? 7.359 -17.527 1.217 1.00 50.66 97 SER A N 1
ATOM 766 C CA . SER A 1 97 ? 6.791 -18.831 1.651 1.00 50.66 97 SER A CA 1
ATOM 767 C C . SER A 1 97 ? 5.324 -19.151 1.307 1.00 50.66 97 SER A C 1
ATOM 769 O O . SER A 1 97 ? 4.380 -18.438 1.652 1.00 50.66 97 SER A O 1
ATOM 771 N N . ALA A 1 98 ? 5.154 -20.353 0.740 1.00 45.81 98 ALA A N 1
ATOM 772 C CA . ALA A 1 98 ? 3.904 -21.064 0.461 1.00 45.81 98 ALA A CA 1
ATOM 773 C C . ALA A 1 98 ? 3.031 -21.336 1.707 1.00 45.81 98 ALA A C 1
ATOM 775 O O . ALA A 1 98 ? 1.828 -21.565 1.579 1.00 45.81 98 ALA A O 1
ATOM 776 N N . ALA A 1 99 ? 3.589 -21.244 2.923 1.00 48.16 99 ALA A N 1
ATOM 777 C CA . ALA A 1 99 ? 2.810 -21.297 4.164 1.00 48.16 99 ALA A CA 1
ATOM 778 C C . ALA A 1 99 ? 1.800 -20.129 4.286 1.00 48.16 99 ALA A C 1
ATOM 780 O O . ALA A 1 99 ? 0.775 -20.260 4.961 1.00 48.16 99 ALA A O 1
ATOM 781 N N . ARG A 1 100 ? 2.038 -19.002 3.588 1.00 53.34 100 ARG A N 1
ATOM 782 C CA . ARG A 1 100 ? 1.181 -17.801 3.622 1.00 53.34 100 ARG A CA 1
ATOM 783 C C . ARG A 1 100 ? -0.162 -17.942 2.921 1.00 53.34 100 ARG A C 1
ATOM 785 O O . ARG A 1 100 ? -1.134 -17.339 3.381 1.00 53.34 100 ARG A O 1
ATOM 792 N N . HIS A 1 101 ? -0.237 -18.746 1.860 1.00 53.47 101 HIS A N 1
ATOM 793 C CA . HIS A 1 101 ? -1.501 -19.010 1.171 1.00 53.47 101 HIS A CA 1
ATOM 794 C C . HIS A 1 101 ? -2.509 -19.677 2.118 1.00 53.47 101 HIS A C 1
ATOM 796 O O . HIS A 1 101 ? -3.692 -19.341 2.089 1.00 53.47 101 HIS A O 1
ATOM 802 N N . GLY A 1 102 ? -2.045 -20.559 3.012 1.00 58.88 102 GLY A N 1
ATOM 803 C CA . GLY A 1 102 ? -2.893 -21.265 3.975 1.00 58.88 102 GLY A CA 1
ATOM 804 C C . GLY A 1 102 ? -3.529 -20.345 5.020 1.00 58.88 102 GLY A C 1
ATOM 805 O O . GLY A 1 102 ? -4.741 -20.399 5.219 1.00 58.88 102 GLY A O 1
ATOM 806 N N . VAL A 1 103 ? -2.740 -19.459 5.639 1.00 58.38 103 VAL A N 1
ATOM 807 C CA . VAL A 1 103 ? -3.228 -18.543 6.689 1.00 58.38 103 VAL A CA 1
ATOM 808 C C . VAL A 1 103 ? -4.178 -17.492 6.114 1.00 58.38 103 VAL A C 1
ATOM 810 O O . VAL A 1 103 ? -5.251 -17.269 6.674 1.00 58.38 103 VAL A O 1
ATOM 813 N N . CYS A 1 104 ? -3.842 -16.893 4.967 1.00 59.06 104 CYS A N 1
ATOM 814 C CA . CYS A 1 104 ? -4.713 -15.912 4.313 1.00 59.06 104 CYS A CA 1
ATOM 815 C C . CYS A 1 104 ? -6.008 -16.566 3.811 1.00 59.06 104 CYS A C 1
ATOM 817 O O . CYS A 1 104 ? -7.092 -16.032 4.032 1.00 59.06 104 CYS A O 1
ATOM 819 N N . SER A 1 105 ? -5.925 -17.774 3.238 1.00 62.12 105 SER A N 1
ATOM 820 C CA . SER A 1 105 ? -7.110 -18.551 2.850 1.00 62.12 105 SER A CA 1
ATOM 821 C C . SER A 1 105 ? -7.980 -18.924 4.048 1.00 62.12 105 SER A C 1
ATOM 823 O O . SER A 1 105 ? -9.203 -18.914 3.940 1.00 62.12 105 SER A O 1
ATOM 825 N N . GLN A 1 106 ? -7.388 -19.254 5.198 1.00 62.34 106 GLN A N 1
ATOM 826 C CA . GLN A 1 106 ? -8.132 -19.525 6.427 1.00 62.34 106 GLN A CA 1
ATOM 827 C C . GLN A 1 106 ? -8.811 -18.257 6.953 1.00 62.34 106 GLN A C 1
ATOM 829 O O . GLN A 1 106 ? -9.983 -18.312 7.320 1.00 62.34 106 GLN A O 1
ATOM 834 N N . PHE A 1 107 ? -8.115 -17.118 6.924 1.00 63.31 107 PHE A N 1
ATOM 835 C CA . PHE A 1 107 ? -8.668 -15.815 7.290 1.00 63.31 107 PHE A CA 1
ATOM 836 C C . PHE A 1 107 ? -9.854 -15.429 6.392 1.00 63.31 107 PHE A C 1
ATOM 838 O O . PHE A 1 107 ? -10.909 -15.062 6.904 1.00 63.31 107 PHE A O 1
ATOM 845 N N . LEU A 1 108 ? -9.733 -15.630 5.073 1.00 62.91 108 LEU A N 1
ATOM 846 C CA . LEU A 1 108 ? -10.811 -15.421 4.096 1.00 62.91 108 LEU A CA 1
ATOM 847 C C . LEU A 1 108 ? -11.996 -16.380 4.285 1.00 62.91 108 LEU A C 1
ATOM 849 O O . LEU A 1 108 ? -13.143 -16.018 4.033 1.00 62.91 108 LEU A O 1
ATOM 853 N N . ARG A 1 109 ? -11.742 -17.608 4.753 1.00 65.38 109 ARG A N 1
ATOM 854 C CA . ARG A 1 109 ? -12.770 -18.641 4.974 1.00 65.38 109 ARG A CA 1
ATOM 855 C C . ARG A 1 109 ? -13.417 -18.587 6.355 1.00 65.38 109 ARG A C 1
ATOM 857 O O . ARG A 1 109 ? -14.400 -19.301 6.569 1.00 65.38 109 ARG A O 1
ATOM 864 N N . CYS A 1 110 ? -12.911 -17.773 7.282 1.00 60.97 110 CYS A N 1
ATOM 865 C CA . CYS A 1 110 ? -13.501 -17.571 8.604 1.00 60.97 110 CYS A CA 1
ATOM 866 C C . CYS A 1 110 ? -14.851 -16.844 8.492 1.00 60.97 110 CYS A C 1
ATOM 868 O O . CYS A 1 110 ? -14.986 -15.656 8.761 1.00 60.97 110 CYS A O 1
ATOM 870 N N . THR A 1 111 ? -15.884 -17.598 8.126 1.00 51.53 111 THR A N 1
ATOM 871 C CA . THR A 1 111 ? -17.288 -17.195 8.176 1.00 51.53 111 THR A CA 1
ATOM 872 C C . THR A 1 111 ? -17.957 -17.891 9.364 1.00 51.53 111 THR A C 1
ATOM 874 O O . THR A 1 111 ? -17.753 -19.080 9.606 1.00 51.53 111 THR A O 1
ATOM 877 N N . GLY A 1 112 ? -18.740 -17.146 10.151 1.00 51.12 112 GLY A N 1
ATOM 878 C CA . GLY A 1 112 ? -19.635 -17.739 11.155 1.00 51.12 112 GLY A CA 1
ATOM 879 C C . GLY A 1 112 ? -19.043 -18.023 12.541 1.00 51.12 112 GLY A C 1
ATOM 880 O O . GLY A 1 112 ? -19.215 -19.117 13.067 1.00 51.12 112 GLY A O 1
ATOM 881 N N . GLY A 1 113 ? -18.389 -17.044 13.176 1.00 51.84 113 GLY A N 1
ATOM 882 C CA . GLY A 1 113 ? -18.178 -17.057 14.635 1.00 51.84 113 GLY A CA 1
ATOM 883 C C . GLY A 1 113 ? -17.209 -18.113 15.183 1.00 51.84 113 GLY A C 1
ATOM 884 O O . GLY A 1 113 ? -17.056 -18.208 16.400 1.00 51.84 113 GLY A O 1
ATOM 885 N N . LYS A 1 114 ? -16.524 -18.881 14.326 1.00 54.50 114 LYS A N 1
ATOM 886 C CA . LYS A 1 114 ? -15.377 -19.686 14.759 1.00 54.50 114 LYS A CA 1
ATOM 887 C C . LYS A 1 114 ? -14.249 -18.748 15.205 1.00 54.50 114 LYS A C 1
ATOM 889 O O . LYS A 1 114 ? -13.931 -17.822 14.454 1.00 54.50 114 LYS A O 1
ATOM 894 N N . PRO A 1 115 ? -13.649 -18.958 16.392 1.00 51.41 115 PRO A N 1
ATOM 895 C CA . PRO A 1 115 ? -12.540 -18.137 16.850 1.00 51.41 115 PRO A CA 1
ATOM 896 C C . PRO A 1 115 ? -11.399 -18.225 15.840 1.00 51.41 115 PRO A C 1
ATOM 898 O O . PRO A 1 115 ? -10.891 -19.311 15.562 1.00 51.41 115 PRO A O 1
ATOM 901 N N . ILE A 1 116 ? -11.024 -17.082 15.273 1.00 57.94 116 ILE A N 1
ATOM 902 C CA . ILE A 1 116 ? -9.749 -16.944 14.578 1.00 57.94 116 ILE A CA 1
ATOM 903 C C . ILE A 1 116 ? -8.686 -17.156 15.652 1.00 57.94 116 ILE A C 1
ATOM 905 O O . ILE A 1 116 ? -8.710 -16.470 16.678 1.00 57.94 116 ILE A O 1
ATOM 909 N N . ASP A 1 117 ? -7.791 -18.119 15.449 1.00 61.88 117 ASP A N 1
ATOM 910 C CA . ASP A 1 117 ? -6.609 -18.230 16.293 1.00 61.88 117 ASP A CA 1
ATOM 911 C C . ASP A 1 117 ? -5.698 -17.041 15.976 1.00 61.88 117 ASP A C 1
ATOM 913 O O . ASP A 1 117 ? -4.911 -17.053 15.029 1.00 61.88 117 ASP A O 1
ATOM 917 N N . TRP A 1 118 ? -5.878 -15.969 16.748 1.00 56.88 118 TRP A N 1
ATOM 918 C CA . TRP A 1 118 ? -5.145 -14.719 16.597 1.00 56.88 118 TRP A CA 1
ATOM 919 C C . TRP A 1 118 ? -3.638 -14.924 16.679 1.00 56.88 118 TRP A C 1
ATOM 921 O O . TRP A 1 118 ? -2.905 -14.159 16.060 1.00 56.88 118 TRP A O 1
ATOM 931 N N . ALA A 1 119 ? -3.166 -15.956 17.386 1.00 60.38 119 ALA A N 1
ATOM 932 C CA . ALA A 1 119 ? -1.743 -16.242 17.467 1.00 60.38 119 ALA A CA 1
ATOM 933 C C . ALA A 1 119 ? -1.164 -16.608 16.093 1.00 60.38 119 ALA A C 1
ATOM 935 O O . ALA A 1 119 ? -0.033 -16.231 15.814 1.00 60.38 119 ALA A O 1
ATOM 936 N N . LEU A 1 120 ? -1.943 -17.229 15.196 1.00 58.44 120 LEU A N 1
ATOM 937 C CA . LEU A 1 120 ? -1.493 -17.602 13.846 1.00 58.44 120 LEU A CA 1
ATOM 938 C C . LEU A 1 120 ? -1.290 -16.400 12.909 1.00 58.44 120 LEU A C 1
ATOM 940 O O . LEU A 1 120 ? -0.500 -16.466 11.969 1.00 58.44 120 LEU A O 1
ATOM 944 N N . LEU A 1 121 ? -1.971 -15.278 13.170 1.00 54.94 121 LEU A N 1
ATOM 945 C CA . LEU A 1 121 ? -1.731 -14.013 12.463 1.00 54.94 121 LEU A CA 1
ATOM 946 C C . LEU A 1 121 ? -0.429 -13.330 12.896 1.00 54.94 121 LEU A C 1
ATOM 948 O O . LEU A 1 121 ? -0.000 -12.404 12.212 1.00 54.94 121 LEU A O 1
ATOM 952 N N . PHE A 1 122 ? 0.173 -13.757 14.012 1.00 54.34 122 PHE A N 1
ATOM 953 C CA . PHE A 1 122 ? 1.367 -13.153 14.613 1.00 54.34 122 PHE A CA 1
ATOM 954 C C . PHE A 1 122 ? 2.502 -14.163 14.895 1.00 54.34 122 PHE A C 1
ATOM 956 O O . PHE A 1 122 ? 3.559 -13.765 15.382 1.00 54.34 122 PHE A O 1
ATOM 963 N N . THR A 1 123 ? 2.327 -15.454 14.581 1.00 53.16 123 THR A N 1
ATOM 964 C CA . THR A 1 123 ? 3.389 -16.480 14.601 1.00 53.16 123 THR A CA 1
ATOM 965 C C . THR A 1 123 ? 4.494 -16.127 13.614 1.00 53.16 123 THR A C 1
ATOM 967 O O . THR A 1 123 ? 4.178 -15.559 12.575 1.00 53.16 123 THR A O 1
ATOM 970 N N . PRO A 1 124 ? 5.770 -16.453 13.894 1.00 43.00 124 PRO A N 1
ATOM 971 C CA . PRO A 1 124 ? 6.910 -15.895 13.174 1.00 43.00 124 PRO A CA 1
ATOM 972 C C . PRO A 1 124 ? 6.773 -16.024 11.649 1.00 43.00 124 PRO A C 1
ATOM 974 O O . PRO A 1 124 ? 6.634 -17.119 11.109 1.00 43.00 124 PRO A O 1
ATOM 977 N N . VAL A 1 125 ? 6.804 -14.830 11.040 1.00 50.44 125 VAL A N 1
ATOM 978 C CA . VAL A 1 125 ? 6.546 -14.378 9.657 1.00 50.44 125 VAL A CA 1
ATOM 979 C C . VAL A 1 125 ? 5.141 -14.563 9.050 1.00 50.44 125 VAL A C 1
ATOM 981 O O . VAL A 1 125 ? 4.962 -15.275 8.060 1.00 50.44 125 VAL A O 1
ATOM 984 N N . PRO A 1 126 ? 4.154 -13.774 9.517 1.00 52.22 126 PRO A N 1
ATOM 985 C CA . PRO A 1 126 ? 2.940 -13.429 8.790 1.00 52.22 126 PRO A CA 1
ATOM 986 C C . PRO A 1 126 ? 3.054 -12.050 8.104 1.00 52.22 126 PRO A C 1
ATOM 988 O O . PRO A 1 126 ? 3.883 -11.206 8.441 1.00 52.22 126 PRO A O 1
ATOM 991 N N . PHE A 1 127 ? 2.155 -11.802 7.152 1.00 49.94 127 PHE A N 1
ATOM 992 C CA . PHE A 1 127 ? 1.971 -10.569 6.368 1.00 49.94 127 PHE A CA 1
ATOM 993 C C . PHE A 1 127 ? 2.245 -9.230 7.108 1.00 49.94 127 PHE A C 1
ATOM 995 O O . PHE A 1 127 ? 2.784 -8.284 6.526 1.00 49.94 127 PHE A O 1
ATOM 1002 N N . PHE A 1 128 ? 1.914 -9.177 8.400 1.00 50.56 128 PHE A N 1
ATOM 1003 C CA . PHE A 1 128 ? 1.936 -8.003 9.273 1.00 50.56 128 PHE A CA 1
ATOM 1004 C C . PHE A 1 128 ? 3.281 -7.701 9.958 1.00 50.56 128 PHE A C 1
ATOM 1006 O O . PHE A 1 128 ? 3.426 -6.625 10.529 1.00 50.56 128 PHE A O 1
ATOM 1013 N N . THR A 1 129 ? 4.273 -8.600 9.915 1.00 48.62 129 THR A N 1
ATOM 1014 C CA . THR A 1 129 ? 5.600 -8.332 10.515 1.00 48.62 129 THR A CA 1
ATOM 1015 C C . THR A 1 129 ? 6.588 -7.714 9.531 1.00 48.62 129 THR A C 1
ATOM 1017 O O . THR A 1 129 ? 7.564 -7.108 9.958 1.00 48.62 129 THR A O 1
ATOM 1020 N N . GLN A 1 130 ? 6.345 -7.848 8.222 1.00 50.94 130 GLN A N 1
ATOM 1021 C CA . GLN A 1 130 ? 7.154 -7.186 7.189 1.00 50.94 130 GLN A CA 1
ATOM 1022 C C . GLN A 1 130 ? 6.672 -5.763 6.879 1.00 50.94 130 GLN A C 1
ATOM 1024 O O . GLN A 1 130 ? 7.420 -4.974 6.307 1.00 50.94 130 GLN A O 1
ATOM 1029 N N . HIS A 1 131 ? 5.440 -5.417 7.265 1.00 57.84 131 HIS A N 1
ATOM 1030 C CA . HIS A 1 131 ? 4.813 -4.156 6.884 1.00 57.84 131 HIS A CA 1
ATOM 1031 C C . HIS A 1 131 ? 4.236 -3.459 8.107 1.00 57.84 131 HIS A C 1
ATOM 1033 O O . HIS A 1 131 ? 3.295 -3.946 8.727 1.00 57.84 131 HIS A O 1
ATOM 1039 N N . THR A 1 132 ? 4.784 -2.292 8.437 1.00 62.75 132 THR A N 1
ATOM 1040 C CA . THR A 1 132 ? 4.261 -1.453 9.513 1.00 62.75 132 THR A CA 1
ATOM 1041 C C . THR A 1 132 ? 2.911 -0.871 9.101 1.00 62.75 132 THR A C 1
ATOM 1043 O O . THR A 1 132 ? 2.786 -0.206 8.068 1.00 62.75 132 THR A O 1
ATOM 1046 N N . PHE A 1 133 ? 1.902 -1.092 9.935 1.00 68.88 133 PHE A N 1
ATOM 1047 C CA . PHE A 1 133 ? 0.598 -0.449 9.844 1.00 68.88 133 PHE A CA 1
ATOM 1048 C C . PHE A 1 133 ? 0.300 0.270 11.153 1.00 68.88 133 PHE A C 1
ATOM 1050 O O . PHE A 1 133 ? 0.752 -0.141 12.222 1.00 68.88 133 PHE A O 1
ATOM 1057 N N . TYR A 1 134 ? -0.493 1.333 11.075 1.00 73.19 134 TYR A N 1
ATOM 1058 C CA . TYR A 1 134 ? -1.107 1.919 12.258 1.00 73.19 134 TYR A CA 1
ATOM 1059 C C . TYR A 1 134 ? -2.613 2.034 12.078 1.00 73.19 134 TYR A C 1
ATOM 1061 O O . TYR A 1 134 ? -3.132 2.219 10.972 1.00 73.19 134 TYR A O 1
ATOM 1069 N N . ILE A 1 135 ? -3.308 1.914 13.204 1.00 82.00 135 ILE A N 1
ATOM 1070 C CA . ILE A 1 135 ? -4.750 2.074 13.298 1.00 82.00 135 ILE A CA 1
ATOM 1071 C C . ILE A 1 135 ? -5.007 3.438 13.916 1.00 82.00 135 ILE A C 1
ATOM 1073 O O . ILE A 1 135 ? -4.635 3.691 15.058 1.00 82.00 135 ILE A O 1
ATOM 1077 N N . GLN A 1 136 ? -5.675 4.309 13.172 1.00 81.31 136 GLN A N 1
ATOM 1078 C CA . GLN A 1 136 ? -6.196 5.552 13.716 1.00 81.31 136 GLN A CA 1
ATOM 1079 C C . GLN A 1 136 ? -7.672 5.353 14.039 1.00 81.31 136 GLN A C 1
ATOM 1081 O O . GLN A 1 136 ? -8.496 5.238 13.131 1.00 81.31 136 GLN A O 1
ATOM 1086 N N . ALA A 1 137 ? -8.013 5.330 15.324 1.00 82.38 137 ALA A N 1
ATOM 1087 C CA . ALA A 1 137 ? -9.396 5.351 15.781 1.00 82.38 137 ALA A CA 1
ATOM 1088 C C . ALA A 1 137 ? -9.811 6.791 16.105 1.00 82.38 137 ALA A C 1
ATOM 1090 O O . ALA A 1 137 ? -9.114 7.506 16.820 1.00 82.38 137 ALA A O 1
ATOM 1091 N N . SER A 1 138 ? -10.956 7.222 15.589 1.00 79.75 138 SER A N 1
ATOM 1092 C CA . SER A 1 138 ? -11.532 8.532 15.869 1.00 79.75 138 SER A CA 1
ATOM 1093 C C . SER A 1 138 ? -13.034 8.427 16.112 1.00 79.75 138 SER A C 1
ATOM 1095 O O . SER A 1 138 ? -13.694 7.437 15.786 1.00 79.75 138 SER A O 1
ATOM 1097 N N . ARG A 1 139 ? -13.588 9.467 16.730 1.00 78.00 139 ARG A N 1
ATOM 1098 C CA . ARG A 1 139 ? -15.029 9.635 16.901 1.00 78.00 139 ARG A CA 1
ATOM 1099 C C . ARG A 1 139 ? -15.437 10.926 16.221 1.00 78.00 139 ARG A C 1
ATOM 1101 O O . ARG A 1 139 ? -14.807 11.957 16.447 1.00 78.00 139 ARG A O 1
ATOM 1108 N N . ALA A 1 140 ? -16.490 10.885 15.414 1.00 66.12 140 ALA A N 1
ATOM 1109 C CA . ALA A 1 140 ? -17.101 12.100 14.905 1.00 66.12 140 ALA A CA 1
ATOM 1110 C C . ALA A 1 140 ? -17.728 12.852 16.090 1.00 66.12 140 ALA A C 1
ATOM 1112 O O . ALA A 1 140 ? -18.787 12.470 16.582 1.00 66.12 140 ALA A O 1
ATOM 1113 N N . SER A 1 141 ? -17.066 13.897 16.599 1.00 52.47 141 SER A N 1
ATOM 1114 C CA . SER A 1 141 ? -17.736 14.828 17.504 1.00 52.47 141 SER A CA 1
ATOM 1115 C C . SER A 1 141 ? -18.597 15.758 16.654 1.00 52.47 141 SER A C 1
ATOM 1117 O O . SER A 1 141 ? -18.152 16.333 15.654 1.00 52.47 141 SER A O 1
ATOM 1119 N N . ARG A 1 142 ? -19.876 15.877 17.011 1.00 45.78 142 ARG A N 1
ATOM 1120 C CA . ARG A 1 142 ? -20.736 16.927 16.469 1.00 45.78 142 ARG A CA 1
ATOM 1121 C C . ARG A 1 142 ? -20.050 18.253 16.810 1.00 45.78 142 ARG A C 1
ATOM 1123 O O . ARG A 1 142 ? -19.855 18.531 17.986 1.00 45.78 142 ARG A O 1
ATOM 1130 N N . ARG A 1 143 ? -19.609 18.985 15.778 1.00 40.66 143 ARG A N 1
ATOM 1131 C CA . ARG A 1 143 ? -18.809 20.221 15.852 1.00 40.66 143 ARG A CA 1
ATOM 1132 C C . ARG A 1 143 ? -19.076 21.042 17.119 1.00 40.66 143 ARG A C 1
ATOM 1134 O O . ARG A 1 143 ? -20.051 21.778 17.175 1.00 40.66 143 ARG A O 1
ATOM 1141 N N . GLU A 1 144 ? -18.092 21.057 18.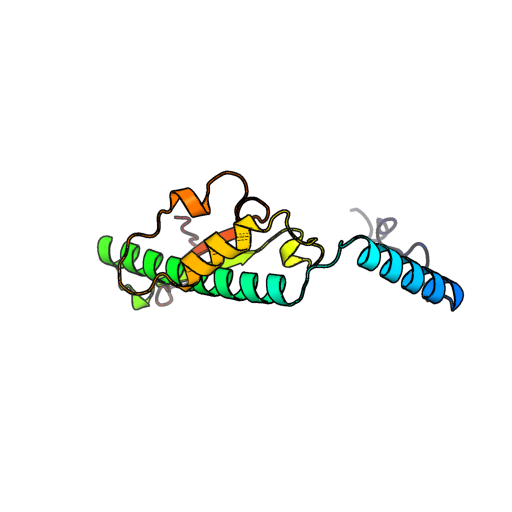001 1.00 33.16 144 GLU A N 1
ATOM 1142 C CA . GLU A 1 144 ? -17.554 22.304 18.525 1.00 33.16 144 GLU A CA 1
ATOM 1143 C C . GLU A 1 144 ? -16.053 22.276 18.236 1.00 33.16 144 GLU A C 1
ATOM 1145 O O . GLU A 1 144 ? -15.348 21.321 18.560 1.00 33.16 144 GLU A O 1
ATOM 1150 N N . ARG A 1 145 ? -15.584 23.272 17.477 1.00 39.69 145 ARG A N 1
ATOM 1151 C CA . ARG A 1 145 ? -14.169 23.459 17.147 1.00 39.69 145 ARG A CA 1
ATOM 1152 C C . ARG A 1 145 ? -13.432 23.813 18.437 1.00 39.69 145 ARG A C 1
ATOM 1154 O O . ARG A 1 145 ? -13.266 24.987 18.744 1.00 39.69 145 ARG A O 1
ATOM 1161 N N . THR A 1 146 ? -12.927 22.821 19.147 1.00 33.22 146 THR A N 1
ATOM 1162 C CA . THR A 1 146 ? -11.813 23.015 20.072 1.00 33.22 146 THR A CA 1
ATOM 1163 C C . THR A 1 146 ? -10.758 21.963 19.766 1.00 33.22 146 THR A C 1
ATOM 1165 O O . THR A 1 146 ? -11.027 20.768 19.686 1.00 33.22 146 THR A O 1
ATOM 1168 N N . LYS A 1 147 ? -9.548 22.450 19.468 1.00 31.95 147 LYS A N 1
ATOM 1169 C CA . LYS A 1 147 ? -8.351 21.637 19.250 1.00 31.95 147 LYS A CA 1
ATOM 1170 C C . LYS A 1 147 ? -8.152 20.743 20.475 1.00 31.95 147 LYS A C 1
ATOM 1172 O O . LYS A 1 147 ? -7.860 21.248 21.552 1.00 31.95 147 LYS A O 1
ATOM 1177 N N . GLY A 1 148 ? -8.312 19.442 20.297 1.00 34.06 148 GLY A N 1
ATOM 1178 C CA . GLY A 1 148 ? -8.081 18.444 21.330 1.00 34.06 148 GLY A CA 1
ATOM 1179 C C . GLY A 1 148 ? -7.977 17.083 20.671 1.00 34.06 148 GLY A C 1
ATOM 1180 O O . GLY A 1 148 ? -8.973 16.382 20.524 1.00 34.06 148 GLY A O 1
ATOM 1181 N N . GLU A 1 149 ? -6.778 16.745 20.206 1.00 31.44 149 GLU A N 1
ATOM 1182 C CA . GLU A 1 149 ? -6.448 15.379 19.814 1.00 31.44 149 GLU A CA 1
ATOM 1183 C C . GLU A 1 149 ? -6.442 14.519 21.080 1.00 31.44 149 GLU A C 1
ATOM 1185 O O . GLU A 1 149 ? -5.646 14.739 21.991 1.00 31.44 149 GLU A O 1
ATOM 1190 N N . VAL A 1 150 ? -7.366 13.562 21.162 1.00 30.84 150 VAL A N 1
ATOM 1191 C CA . VAL A 1 150 ? -7.332 12.505 22.174 1.00 30.84 150 VAL A CA 1
ATOM 1192 C C . VAL A 1 150 ? -6.790 11.264 21.484 1.00 30.84 150 VAL A C 1
ATOM 1194 O O . VAL A 1 150 ? -7.486 10.641 20.682 1.00 30.84 150 VAL A O 1
ATOM 1197 N N . PHE A 1 151 ? -5.538 10.938 21.786 1.00 31.55 151 PHE A N 1
ATOM 1198 C CA . PHE A 1 151 ? -4.941 9.647 21.469 1.00 31.55 151 PHE A CA 1
ATOM 1199 C C . PHE A 1 151 ? -5.539 8.607 22.430 1.00 31.55 151 PHE A C 1
ATOM 1201 O O . PHE A 1 151 ? -5.559 8.827 23.643 1.00 31.55 151 PHE A O 1
ATOM 1208 N N . LEU A 1 152 ? -6.088 7.520 21.881 1.00 34.41 152 LEU A N 1
ATOM 1209 C CA . LEU A 1 152 ? -6.425 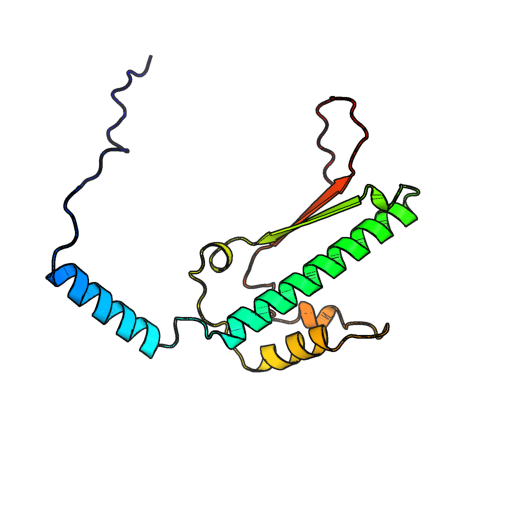6.304 22.628 1.00 34.41 152 LEU A CA 1
ATOM 1210 C C . LEU A 1 152 ? -5.300 5.287 22.474 1.00 34.41 152 LEU A C 1
ATOM 1212 O O . LEU A 1 152 ? -4.756 5.212 21.350 1.00 34.41 152 LEU A O 1
#

Sequence (152 aa):
MAGADDIYLLRPLNEHAPTAEDKRHSAELEEVLRANDLYESLDDALLREDVLGLFYQLVQTWVKGVCRKKGFNAEDARAHVYTFGSYRLGVHGPGESAARHGVCSQFLRCTGGKPIDWALLFTPVPFFTQHTFYIQASRASRRERTKGEVFL